Protein AF-A0A0J6NMP7-F1 (afdb_monomer)

Nearest PDB structures (foldseek):
  4kyz-assembly1_A  TM=6.253E-01  e=1.226E-02  synthetic construct
  4rjv-assembly2_C  TM=5.730E-01  e=1.310E-02  synthetic construct
  2mtl-assembly1_A  TM=5.429E-01  e=1.004E-02  synthetic construct
  5cw9-assembly1_A  TM=5.855E-01  e=7.397E-02  synthetic construct
  6m7y-assembly2_B  TM=4.134E-01  e=2.232E-02  Lactococcus lactis subsp. lactis

Radius of gyration: 15.13 Å; Cα contacts (8 Å, |Δi|>4): 150; chains: 1; bounding box: 47×28×53 Å

Solvent-accessible surface area (backbone atoms only — not comparable to full-atom values): 6271 Å² total; per-residue (Å²): 132,87,78,79,78,63,55,64,19,33,38,36,40,38,29,66,31,87,96,41,74,52,96,63,44,68,60,48,52,53,50,46,54,55,50,42,76,72,39,70,51,54,72,50,75,48,71,36,89,92,67,62,34,38,37,35,33,26,65,44,70,67,37,51,50,56,45,46,54,56,40,48,52,57,41,26,74,75,66,35,82,72,35,50,77,58,30,36,45,77,46,79,46,79,26,73,65,67,84,70,76,76,74,76,80,86,124

Secondary structure (DSSP, 8-state):
-------SEEEEEEEEPTT-PPTTHHHHHHHHHHHHTTSTTEEEEEEETTTTEEEEEES-HHHHHHHHHHHHHHHHHHH-TTHHHHHEEEEEEEESS----------

Structure (mmCIF, N/CA/C/O backbone):
data_AF-A0A0J6NMP7-F1
#
_entry.id   AF-A0A0J6NMP7-F1
#
loop_
_atom_site.group_PDB
_atom_site.id
_atom_site.type_symbol
_atom_site.label_atom_id
_atom_site.label_alt_id
_atom_site.label_comp_id
_atom_site.label_asym_id
_atom_site.label_entity_id
_atom_site.label_seq_id
_atom_site.pdbx_PDB_ins_code
_atom_site.Cartn_x
_atom_site.Cartn_y
_atom_site.Cartn_z
_atom_site.occupancy
_atom_site.B_iso_or_equiv
_atom_site.auth_seq_id
_atom_site.auth_comp_id
_atom_site.auth_asym_id
_atom_site.auth_atom_id
_atom_site.pdbx_PDB_model_num
ATOM 1 N N . MET A 1 1 ? 5.720 5.366 -36.772 1.00 41.09 1 MET A N 1
ATOM 2 C CA . MET A 1 1 ? 6.355 4.825 -35.552 1.00 41.09 1 MET A CA 1
ATOM 3 C C . MET A 1 1 ? 5.255 4.567 -34.540 1.00 41.09 1 MET A C 1
ATOM 5 O O . MET A 1 1 ? 4.615 5.518 -34.115 1.00 41.09 1 MET A O 1
ATOM 9 N N . HIS A 1 2 ? 4.959 3.302 -34.245 1.00 52.41 2 HIS A N 1
ATOM 10 C CA . HIS A 1 2 ? 3.961 2.948 -33.236 1.00 52.41 2 HIS A CA 1
ATOM 11 C C . HIS A 1 2 ? 4.653 2.970 -31.875 1.00 52.41 2 HIS A C 1
ATOM 13 O O . HIS A 1 2 ? 5.388 2.048 -31.536 1.00 52.41 2 HIS A O 1
ATOM 19 N N . TYR A 1 3 ? 4.466 4.050 -31.120 1.00 48.38 3 TYR A N 1
ATOM 20 C CA . TYR A 1 3 ? 4.824 4.049 -29.710 1.00 48.38 3 TYR A CA 1
ATOM 21 C C . TYR A 1 3 ? 3.773 3.216 -28.982 1.00 48.38 3 TYR A C 1
ATOM 23 O O . TYR A 1 3 ? 2.635 3.651 -28.811 1.00 48.38 3 TYR A O 1
ATOM 31 N N . HIS A 1 4 ? 4.140 2.003 -28.572 1.00 52.91 4 HIS A N 1
ATOM 32 C CA . HIS A 1 4 ? 3.386 1.292 -27.549 1.00 52.91 4 HIS A CA 1
ATOM 33 C C . HIS A 1 4 ? 3.605 2.036 -26.227 1.00 52.91 4 HIS A C 1
ATOM 35 O O . HIS A 1 4 ? 4.513 1.726 -25.469 1.00 52.91 4 HIS A O 1
ATOM 41 N N . LEU A 1 5 ? 2.771 3.045 -25.968 1.00 54.06 5 LEU A N 1
ATOM 42 C CA . LEU A 1 5 ? 2.661 3.763 -24.690 1.00 54.06 5 LEU A CA 1
ATOM 43 C C . LEU A 1 5 ? 1.982 2.902 -23.608 1.00 54.06 5 LEU A C 1
ATOM 45 O O . LEU A 1 5 ? 1.382 3.437 -22.678 1.00 54.06 5 LEU A O 1
ATOM 49 N N . ALA A 1 6 ? 2.021 1.571 -23.742 1.00 55.28 6 ALA A N 1
ATOM 50 C CA . ALA A 1 6 ? 1.535 0.698 -22.689 1.00 55.28 6 ALA A CA 1
ATOM 51 C C . ALA A 1 6 ? 2.394 0.972 -21.445 1.00 55.28 6 ALA A C 1
ATOM 53 O O . ALA A 1 6 ? 3.623 0.973 -21.560 1.00 55.28 6 ALA A O 1
ATOM 54 N N . PRO A 1 7 ? 1.782 1.272 -20.289 1.00 59.53 7 PRO A N 1
ATOM 55 C CA . PRO A 1 7 ? 2.550 1.521 -19.086 1.00 59.53 7 PRO A CA 1
ATOM 56 C C . PRO A 1 7 ? 3.370 0.278 -18.758 1.00 59.53 7 PRO A C 1
ATOM 58 O O . PRO A 1 7 ? 2.834 -0.827 -18.691 1.00 59.53 7 PRO A O 1
ATOM 61 N N . SER A 1 8 ? 4.676 0.469 -18.582 1.00 75.88 8 SER A N 1
ATOM 62 C CA . SER A 1 8 ? 5.585 -0.618 -18.213 1.00 75.88 8 SER A CA 1
ATOM 63 C C . SER A 1 8 ? 5.337 -1.081 -16.771 1.00 75.88 8 SER A C 1
ATOM 65 O O . SER A 1 8 ? 5.729 -2.188 -16.413 1.00 75.88 8 SER A O 1
ATOM 67 N N . CYS A 1 9 ? 4.702 -0.234 -15.950 1.00 87.69 9 CYS A N 1
ATOM 68 C CA . CYS A 1 9 ? 4.274 -0.526 -14.584 1.00 87.69 9 CYS A CA 1
ATOM 69 C C . CYS A 1 9 ? 3.337 0.559 -14.037 1.00 87.69 9 CYS A C 1
ATOM 71 O O . CYS A 1 9 ? 3.014 1.555 -14.689 1.00 87.69 9 CYS A O 1
ATOM 73 N N . TRP A 1 10 ? 2.931 0.360 -12.792 1.00 91.06 10 TRP A N 1
ATOM 74 C CA . TRP A 1 10 ? 2.100 1.248 -12.005 1.00 91.06 10 TRP A CA 1
ATOM 75 C C . TRP A 1 10 ? 2.860 1.743 -10.782 1.00 91.06 10 TRP A C 1
ATOM 77 O O . TRP A 1 10 ? 3.630 1.008 -10.164 1.00 91.06 10 TRP A O 1
ATOM 87 N N . THR A 1 11 ? 2.596 2.987 -10.410 1.00 91.19 11 THR A N 1
ATOM 88 C CA . THR A 1 11 ? 3.147 3.623 -9.220 1.00 91.19 11 THR A CA 1
ATOM 89 C C 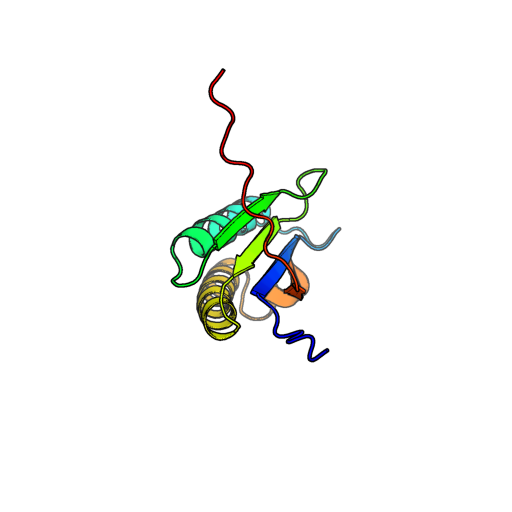. THR A 1 11 ? 2.018 3.916 -8.254 1.00 91.19 11 THR A C 1
ATOM 91 O O . THR A 1 11 ? 0.981 4.464 -8.636 1.00 91.19 11 THR A O 1
ATOM 94 N N . VAL A 1 12 ? 2.234 3.583 -6.987 1.00 92.06 12 VAL A N 1
ATOM 95 C CA . VAL A 1 12 ? 1.319 3.906 -5.905 1.00 92.06 12 VAL A CA 1
ATOM 96 C C . VAL A 1 12 ? 2.023 4.729 -4.849 1.00 92.06 12 VAL A C 1
ATOM 98 O O . VAL A 1 12 ? 2.981 4.269 -4.231 1.00 92.06 12 VAL A O 1
ATOM 101 N N . ILE A 1 13 ? 1.505 5.930 -4.624 1.00 90.44 13 ILE A N 1
ATOM 102 C CA . ILE A 1 13 ? 1.969 6.850 -3.594 1.00 90.44 13 ILE A CA 1
ATOM 103 C C . ILE A 1 13 ? 0.968 6.800 -2.448 1.00 90.44 13 ILE A C 1
ATOM 105 O O . ILE A 1 13 ? -0.227 7.026 -2.654 1.00 90.44 13 ILE A O 1
ATOM 109 N N . PHE A 1 14 ? 1.444 6.509 -1.243 1.00 90.25 14 PHE A N 1
ATOM 110 C CA . PHE A 1 14 ? 0.619 6.522 -0.045 1.00 90.25 14 PHE A CA 1
ATOM 111 C C . PHE A 1 14 ? 1.331 7.165 1.143 1.00 90.25 14 PHE A C 1
ATOM 113 O O . PHE A 1 14 ? 2.534 6.999 1.351 1.00 90.25 14 PHE A O 1
ATOM 120 N N . SER A 1 15 ? 0.579 7.932 1.924 1.00 90.44 15 SER A N 1
ATOM 121 C CA . SER A 1 15 ? 1.101 8.747 3.023 1.00 90.44 15 SER A CA 1
ATOM 122 C C . SER A 1 15 ? 0.030 8.995 4.076 1.00 90.44 15 SER A C 1
ATOM 124 O O . SER A 1 15 ? -1.151 8.742 3.843 1.00 90.44 15 SER A O 1
ATOM 126 N N . LEU A 1 16 ? 0.435 9.483 5.249 1.00 88.81 16 LEU A N 1
ATOM 127 C CA . LEU A 1 16 ? -0.514 9.970 6.249 1.00 88.81 16 LEU A CA 1
ATOM 128 C C . LEU A 1 16 ? -1.044 11.345 5.837 1.00 88.81 16 LEU A C 1
ATOM 130 O O . LEU A 1 16 ? -0.270 12.217 5.438 1.00 88.81 16 LEU A O 1
ATOM 134 N N . GLN A 1 17 ? -2.350 11.561 5.975 1.00 86.06 17 GLN A N 1
ATOM 135 C CA . GLN A 1 17 ? -2.931 12.885 5.783 1.00 86.06 17 GLN A CA 1
ATOM 136 C C . GLN A 1 17 ? -2.457 13.841 6.881 1.00 86.06 17 GLN A C 1
ATOM 138 O O . GLN A 1 17 ? -2.500 13.530 8.075 1.00 86.06 17 GLN A O 1
ATOM 143 N N . GLN A 1 18 ? -2.012 15.032 6.473 1.00 82.31 18 GLN A N 1
ATOM 144 C CA . GLN A 1 18 ? -1.527 16.036 7.415 1.00 82.31 18 GLN A CA 1
ATOM 145 C C . GLN A 1 18 ? -2.631 16.446 8.395 1.00 82.31 18 GLN A C 1
ATOM 147 O O . GLN A 1 18 ? -3.745 16.776 7.996 1.00 82.31 18 GLN A O 1
ATOM 152 N N . GLY A 1 19 ? -2.312 16.421 9.690 1.00 82.75 19 GLY A N 1
ATOM 153 C CA . GLY A 1 19 ? -3.251 16.791 10.751 1.00 82.75 19 GLY A CA 1
ATOM 154 C C . GLY A 1 19 ? -4.342 15.754 11.049 1.00 82.75 19 GLY A C 1
ATOM 155 O O . GLY A 1 19 ? -5.162 16.006 11.924 1.00 82.75 19 GLY A O 1
ATOM 156 N N . GLN A 1 20 ? -4.351 14.602 10.367 1.00 83.69 20 GLN A N 1
ATOM 157 C CA . GLN A 1 20 ? -5.266 13.477 10.630 1.00 83.69 20 GLN A CA 1
ATOM 158 C C . GLN A 1 20 ? -4.529 12.243 11.189 1.00 83.69 20 GLN A C 1
ATOM 160 O O . GLN A 1 20 ? -5.077 11.141 11.249 1.00 83.69 20 GLN A O 1
ATOM 165 N N . GLU A 1 21 ? -3.268 12.410 11.599 1.00 83.38 21 GLU A N 1
ATOM 166 C CA . GLU A 1 21 ? -2.470 11.354 12.223 1.00 83.38 21 GLU A CA 1
ATOM 167 C C . GLU A 1 21 ? -3.119 10.903 13.543 1.00 83.38 21 GLU A C 1
ATOM 169 O O . GLU A 1 21 ? -3.267 11.676 14.487 1.00 83.38 21 GLU A O 1
ATOM 174 N N . MET A 1 22 ? -3.474 9.620 13.628 1.00 84.75 22 MET A N 1
ATOM 175 C CA . MET A 1 22 ? -3.981 8.996 14.855 1.00 84.75 22 MET A CA 1
ATOM 176 C C . MET A 1 22 ? -2.864 8.258 15.616 1.00 84.75 22 MET A C 1
ATOM 178 O O . MET A 1 22 ? -1.832 7.922 15.019 1.00 84.75 22 MET A O 1
ATOM 182 N N . PRO A 1 23 ? -3.040 7.941 16.915 1.00 88.56 23 PRO A N 1
ATOM 183 C CA . PRO A 1 23 ? -2.064 7.159 17.674 1.00 88.56 23 PRO A CA 1
ATOM 184 C C . PRO A 1 23 ? -1.728 5.827 16.986 1.00 88.56 23 PRO A C 1
ATOM 186 O O . PRO A 1 23 ? -2.611 5.007 16.740 1.00 88.56 23 PRO A O 1
ATOM 189 N N . GLY A 1 24 ? -0.449 5.608 16.659 1.00 87.81 24 GLY A N 1
ATOM 190 C CA . GLY A 1 24 ? 0.030 4.399 15.969 1.00 87.81 24 GLY A CA 1
ATOM 191 C C . GLY A 1 24 ? -0.092 4.413 14.438 1.00 87.81 24 GLY A C 1
ATOM 192 O O . GLY A 1 24 ? 0.227 3.414 13.795 1.00 87.81 24 GLY A O 1
ATOM 193 N N . SER A 1 25 ? -0.523 5.525 13.839 1.00 87.56 25 SER A N 1
ATOM 194 C CA . SER A 1 25 ? -0.733 5.632 12.388 1.00 87.56 25 SER A CA 1
ATOM 195 C C . SER A 1 25 ? 0.569 5.506 11.591 1.00 87.56 25 SER A C 1
ATOM 197 O O . SER A 1 25 ? 0.583 4.852 10.553 1.00 87.56 25 SER A O 1
ATOM 199 N N . ARG A 1 26 ? 1.688 6.029 12.111 1.00 87.62 26 ARG A N 1
ATOM 200 C CA . ARG A 1 26 ? 3.030 5.851 11.520 1.00 87.62 26 ARG A CA 1
ATOM 201 C C . ARG A 1 26 ? 3.498 4.403 11.528 1.00 87.62 26 ARG A C 1
ATOM 203 O O . ARG A 1 26 ? 3.956 3.904 10.511 1.00 87.62 26 ARG A O 1
ATOM 210 N N . GLU A 1 27 ? 3.334 3.709 12.647 1.00 89.50 27 GLU A N 1
ATOM 211 C CA . GLU A 1 27 ? 3.644 2.278 12.739 1.00 89.50 27 GLU A CA 1
ATOM 212 C C . GLU A 1 27 ? 2.765 1.469 11.770 1.00 89.50 27 GLU A C 1
ATOM 214 O O . GLU A 1 27 ? 3.233 0.544 11.107 1.00 89.50 27 GLU A O 1
ATOM 219 N N . LEU A 1 28 ? 1.488 1.850 11.639 1.00 89.56 28 LEU A N 1
ATOM 220 C CA . LEU A 1 28 ? 0.593 1.246 10.662 1.00 89.56 28 LEU A CA 1
ATOM 221 C C . LEU A 1 28 ? 1.050 1.520 9.221 1.00 89.56 28 LEU A C 1
ATOM 223 O O . LEU A 1 28 ? 1.066 0.575 8.436 1.00 89.56 28 LEU A O 1
ATOM 227 N N . LEU A 1 29 ? 1.460 2.753 8.892 1.00 89.25 29 LEU A N 1
ATOM 228 C CA . LEU A 1 29 ? 2.030 3.121 7.588 1.00 89.25 29 LEU A CA 1
ATOM 229 C C . LEU A 1 29 ? 3.224 2.219 7.244 1.00 89.25 29 LEU A C 1
ATOM 231 O O . LEU A 1 29 ? 3.294 1.657 6.153 1.00 89.25 29 LEU A O 1
ATOM 235 N N . GLU A 1 30 ? 4.137 2.013 8.193 1.00 89.31 30 GLU A N 1
ATOM 236 C CA . GLU A 1 30 ? 5.282 1.123 7.987 1.00 89.31 30 GLU A CA 1
ATOM 237 C C . GLU A 1 30 ? 4.861 -0.335 7.798 1.00 89.31 30 GLU A C 1
ATOM 239 O O . GLU A 1 30 ? 5.434 -1.054 6.978 1.00 89.31 30 GLU A O 1
ATOM 244 N N . ARG A 1 31 ? 3.838 -0.786 8.527 1.00 91.19 31 ARG A N 1
ATOM 245 C CA . ARG A 1 31 ? 3.332 -2.154 8.421 1.00 91.19 31 ARG A CA 1
ATOM 246 C C . ARG A 1 31 ? 2.665 -2.419 7.072 1.00 91.19 31 ARG A C 1
ATOM 248 O O . ARG A 1 31 ? 2.918 -3.471 6.489 1.00 91.19 31 ARG A O 1
ATOM 255 N N . ILE A 1 32 ? 1.869 -1.482 6.551 1.00 90.75 32 ILE A N 1
ATOM 256 C CA . ILE A 1 32 ? 1.265 -1.616 5.213 1.00 90.75 32 ILE A CA 1
ATOM 257 C C . ILE A 1 32 ? 2.315 -1.502 4.098 1.00 90.75 32 ILE A C 1
ATOM 259 O O . ILE A 1 32 ? 2.193 -2.195 3.087 1.00 90.75 32 ILE A O 1
ATOM 263 N N . ALA A 1 33 ? 3.379 -0.716 4.308 1.00 90.19 33 ALA A N 1
ATOM 264 C CA . ALA A 1 33 ? 4.516 -0.648 3.392 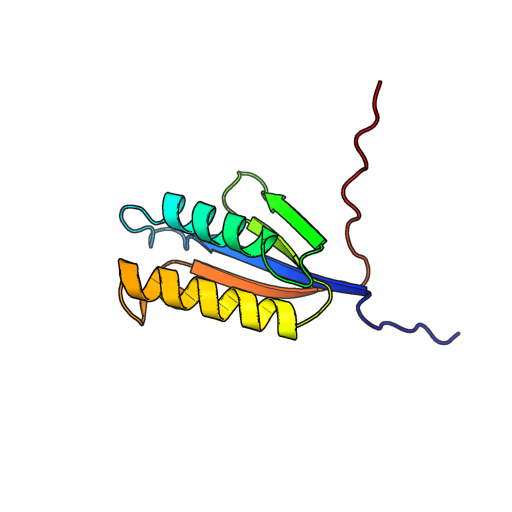1.00 90.19 33 ALA A CA 1
ATOM 265 C C . ALA A 1 33 ? 5.294 -1.970 3.342 1.00 90.19 33 ALA A C 1
ATOM 267 O O . ALA A 1 33 ? 5.615 -2.458 2.264 1.00 90.19 33 ALA A O 1
ATOM 268 N N . ARG A 1 34 ? 5.538 -2.608 4.494 1.00 91.19 34 ARG A N 1
ATOM 269 C CA . ARG A 1 34 ? 6.136 -3.955 4.538 1.00 91.19 34 ARG A CA 1
ATOM 270 C C . ARG A 1 34 ? 5.229 -5.005 3.902 1.00 91.19 34 ARG A C 1
ATOM 272 O O . ARG A 1 34 ? 5.731 -5.907 3.246 1.00 91.19 34 ARG A O 1
ATOM 279 N N . LEU A 1 35 ? 3.909 -4.875 4.065 1.00 92.06 35 LEU A N 1
ATOM 280 C CA . LEU A 1 35 ? 2.946 -5.784 3.442 1.00 92.06 35 LEU A CA 1
ATOM 281 C C . LEU A 1 35 ? 3.016 -5.720 1.913 1.00 92.06 35 LEU A C 1
ATOM 283 O O . LEU A 1 35 ? 2.898 -6.768 1.288 1.00 92.06 35 LEU A O 1
ATOM 287 N N . ALA A 1 36 ? 3.263 -4.541 1.326 1.00 91.19 36 ALA A N 1
ATOM 288 C CA . ALA A 1 36 ? 3.441 -4.389 -0.121 1.00 91.19 36 ALA A CA 1
ATOM 289 C C . ALA A 1 36 ? 4.554 -5.297 -0.661 1.00 91.19 36 ALA A C 1
ATOM 291 O O . ALA A 1 36 ? 4.340 -6.006 -1.637 1.00 91.19 36 ALA A O 1
ATOM 292 N N . ALA A 1 37 ? 5.690 -5.363 0.040 1.00 89.31 37 ALA A N 1
ATOM 293 C CA . ALA A 1 37 ? 6.831 -6.191 -0.354 1.00 89.31 37 ALA A CA 1
ATOM 294 C C . ALA A 1 37 ? 6.550 -7.706 -0.354 1.00 89.31 37 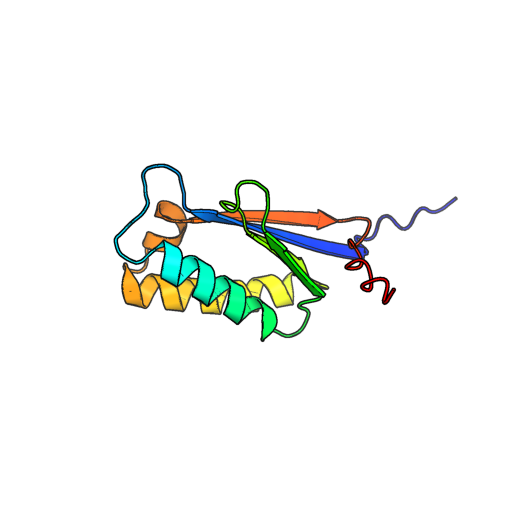ALA A C 1
ATOM 296 O O . ALA A 1 37 ? 7.330 -8.474 -0.910 1.00 89.31 37 ALA A O 1
ATOM 297 N N . CYS A 1 38 ? 5.454 -8.150 0.267 1.00 90.12 38 CYS A N 1
ATOM 298 C CA . CYS A 1 38 ? 5.037 -9.553 0.276 1.00 90.12 38 CYS A CA 1
ATOM 299 C C . CYS A 1 38 ? 4.007 -9.893 -0.812 1.00 90.12 38 CYS A C 1
ATOM 301 O O . CYS A 1 38 ? 3.606 -11.051 -0.916 1.00 90.12 38 CYS A O 1
ATOM 303 N N . GLN A 1 39 ? 3.521 -8.910 -1.570 1.00 90.94 39 GLN A N 1
ATOM 304 C CA . GLN A 1 39 ? 2.473 -9.121 -2.564 1.00 90.94 39 GLN A CA 1
ATOM 305 C C . GLN A 1 39 ? 3.072 -9.509 -3.912 1.00 90.94 39 GLN A C 1
ATOM 307 O O . GLN A 1 39 ? 4.126 -9.016 -4.317 1.00 90.94 39 GLN A O 1
ATOM 312 N N . ALA A 1 40 ? 2.377 -10.397 -4.621 1.00 89.94 40 ALA A N 1
ATOM 313 C CA . ALA A 1 40 ? 2.722 -10.713 -5.998 1.00 89.94 40 ALA A CA 1
ATOM 314 C C . ALA A 1 40 ? 2.617 -9.446 -6.857 1.00 89.94 40 ALA A C 1
ATOM 316 O O . ALA A 1 40 ? 1.703 -8.648 -6.661 1.00 89.94 40 ALA A O 1
ATOM 317 N N . GLY A 1 41 ? 3.560 -9.262 -7.779 1.00 88.56 41 GLY A N 1
ATOM 318 C CA . GLY A 1 41 ? 3.601 -8.098 -8.665 1.00 88.56 41 GLY A CA 1
ATOM 319 C C . GLY A 1 41 ? 4.223 -6.834 -8.069 1.00 88.56 41 GLY A C 1
ATOM 320 O O . GLY A 1 41 ? 4.294 -5.815 -8.750 1.00 88.56 41 GLY A O 1
ATOM 321 N N . PHE A 1 42 ? 4.715 -6.880 -6.827 1.00 89.75 42 PHE A N 1
ATOM 322 C CA . PHE A 1 42 ? 5.504 -5.796 -6.244 1.00 89.75 42 PHE A CA 1
ATOM 323 C C . PHE A 1 42 ? 6.907 -5.731 -6.867 1.00 89.75 42 PHE A C 1
ATOM 325 O O . PHE A 1 42 ? 7.642 -6.719 -6.892 1.00 89.75 42 PHE A O 1
ATOM 332 N N . LEU A 1 43 ? 7.292 -4.545 -7.339 1.00 88.88 43 LEU A N 1
ATOM 333 C CA . LEU A 1 43 ? 8.560 -4.294 -8.032 1.00 88.88 43 LEU A CA 1
ATOM 334 C C . LEU A 1 43 ? 9.571 -3.530 -7.170 1.00 88.88 43 LEU A C 1
ATOM 336 O O . LEU A 1 43 ? 10.775 -3.618 -7.409 1.00 88.88 43 LEU A O 1
ATOM 340 N N . GLY A 1 44 ? 9.104 -2.769 -6.180 1.00 88.44 44 GLY A N 1
ATOM 341 C CA . GLY A 1 44 ? 9.976 -1.954 -5.345 1.00 88.44 44 GLY A CA 1
ATOM 342 C C . GLY A 1 44 ? 9.237 -0.898 -4.537 1.00 88.44 44 GLY A C 1
ATOM 343 O O . GLY A 1 44 ? 8.050 -0.640 -4.731 1.00 88.44 44 GLY A O 1
ATOM 344 N N . LEU A 1 45 ? 9.972 -0.291 -3.615 1.00 89.19 45 LEU A N 1
ATOM 345 C CA . LEU A 1 45 ? 9.505 0.693 -2.647 1.00 89.19 45 LEU A CA 1
ATOM 346 C C . LEU A 1 45 ? 10.592 1.751 -2.493 1.00 89.19 45 LEU A C 1
ATOM 348 O O . LEU A 1 45 ? 11.755 1.408 -2.288 1.00 89.19 45 LEU A O 1
ATOM 352 N N . GLU A 1 46 ? 10.193 3.011 -2.482 1.00 87.69 46 GLU A N 1
ATOM 353 C CA . GLU A 1 46 ? 11.039 4.144 -2.138 1.00 87.69 46 GLU A CA 1
ATOM 354 C C . GLU A 1 46 ? 10.314 5.033 -1.125 1.00 87.69 46 GLU A C 1
ATOM 356 O O . GLU A 1 46 ? 9.083 5.128 -1.105 1.00 87.69 46 GLU A O 1
ATOM 361 N N . ARG A 1 47 ? 11.079 5.682 -0.245 1.00 84.62 47 ARG A N 1
ATOM 362 C CA . ARG A 1 47 ? 10.534 6.726 0.626 1.00 84.62 47 ARG A CA 1
ATOM 363 C C . ARG A 1 47 ? 10.739 8.071 -0.061 1.00 84.62 47 ARG A C 1
ATOM 365 O O . ARG A 1 47 ? 11.869 8.419 -0.386 1.00 84.62 47 ARG A O 1
ATOM 372 N N . GLY A 1 48 ? 9.652 8.802 -0.289 1.00 74.81 48 GLY A N 1
ATOM 373 C CA . GLY A 1 48 ? 9.707 10.176 -0.781 1.00 74.81 48 GLY A CA 1
ATOM 374 C C . GLY A 1 48 ? 10.252 11.102 0.302 1.00 74.81 48 GLY A C 1
ATOM 375 O O . GLY A 1 48 ? 10.003 10.870 1.480 1.00 74.81 48 GLY A O 1
ATOM 376 N N . GLU A 1 49 ? 10.992 12.139 -0.076 1.00 64.88 49 GLU A N 1
ATOM 377 C CA . GLU A 1 49 ? 11.547 13.155 0.832 1.00 64.88 49 GLU A CA 1
ATOM 378 C C . GLU A 1 49 ? 10.463 14.162 1.263 1.00 64.88 49 GLU A C 1
ATOM 380 O O . GLU A 1 49 ? 9.726 14.641 0.400 1.00 64.88 49 GLU A O 1
ATOM 385 N N . PRO A 1 50 ? 10.329 14.531 2.559 1.00 59.81 50 PRO A N 1
ATOM 386 C CA . PRO A 1 50 ? 11.160 14.201 3.729 1.00 59.81 50 PRO A CA 1
ATOM 387 C C . PRO A 1 50 ? 10.638 12.985 4.537 1.00 59.81 50 PRO A C 1
ATOM 389 O O . PRO A 1 50 ? 10.272 13.092 5.709 1.00 59.81 50 PRO A O 1
ATOM 392 N N . GLY A 1 51 ? 10.522 11.817 3.911 1.00 61.34 51 GLY A N 1
ATOM 393 C CA . GLY A 1 51 ? 10.113 10.548 4.529 1.00 61.34 51 GLY A CA 1
ATOM 394 C C . GLY A 1 51 ? 8.619 10.408 4.841 1.00 61.34 51 GLY A C 1
ATOM 395 O O . GLY A 1 51 ? 8.232 9.464 5.533 1.00 61.34 51 GLY A O 1
ATOM 396 N N . ARG A 1 52 ? 7.778 11.342 4.380 1.00 69.94 52 ARG A N 1
ATOM 397 C CA . ARG A 1 52 ? 6.327 11.356 4.662 1.00 69.94 52 ARG A CA 1
ATOM 398 C C . ARG A 1 52 ? 5.508 10.514 3.695 1.00 69.94 52 ARG A C 1
ATOM 400 O O . ARG A 1 52 ? 4.412 10.078 4.045 1.00 69.94 52 ARG A O 1
ATOM 407 N N . GLU A 1 53 ? 6.033 10.295 2.501 1.00 84.00 53 GLU A N 1
ATOM 408 C CA . GLU A 1 53 ? 5.340 9.612 1.421 1.00 84.00 53 GLU A CA 1
ATOM 409 C C . GLU A 1 53 ? 6.061 8.316 1.094 1.00 84.00 53 GLU A C 1
ATOM 411 O O . GLU A 1 53 ? 7.289 8.237 1.104 1.00 84.00 53 GLU A O 1
ATOM 416 N N . THR A 1 54 ? 5.283 7.276 0.843 1.00 89.62 54 THR A N 1
ATOM 417 C CA . THR A 1 54 ? 5.792 5.978 0.437 1.00 89.62 54 THR A CA 1
ATOM 418 C C . THR A 1 54 ? 5.377 5.740 -0.999 1.00 89.62 54 THR A C 1
ATOM 420 O O . THR A 1 54 ? 4.188 5.753 -1.309 1.00 89.62 54 THR A O 1
ATOM 423 N N . VAL A 1 55 ? 6.357 5.539 -1.871 1.00 90.00 55 VAL A N 1
ATOM 424 C CA . VAL A 1 55 ? 6.143 5.244 -3.284 1.00 90.00 55 VAL A CA 1
ATOM 425 C C . VAL A 1 55 ? 6.417 3.762 -3.487 1.00 90.00 55 VAL A C 1
ATOM 427 O O . VAL A 1 55 ? 7.458 3.258 -3.081 1.00 90.00 55 VAL A O 1
ATOM 430 N N . SER A 1 56 ? 5.472 3.044 -4.076 1.00 90.81 56 SER A N 1
ATOM 431 C CA . SER A 1 56 ? 5.597 1.620 -4.388 1.00 90.81 56 SER A CA 1
ATOM 432 C C . SER A 1 56 ? 5.316 1.373 -5.860 1.00 90.81 56 SER A C 1
ATOM 434 O O . SER A 1 56 ? 4.477 2.047 -6.457 1.00 90.81 56 SER A O 1
ATOM 436 N N . TYR A 1 57 ? 6.020 0.411 -6.437 1.00 90.62 57 TYR A N 1
ATOM 437 C CA . TYR A 1 57 ? 5.973 0.091 -7.858 1.00 90.62 57 TYR A CA 1
ATOM 438 C C . TYR A 1 57 ? 5.389 -1.302 -8.062 1.00 90.62 57 TYR A C 1
ATOM 440 O O . TYR A 1 57 ? 5.706 -2.224 -7.309 1.00 90.62 57 TYR A O 1
ATOM 448 N N . TRP A 1 58 ? 4.555 -1.448 -9.086 1.00 92.12 58 TRP A N 1
ATOM 449 C CA . TRP A 1 58 ? 3.735 -2.636 -9.309 1.00 92.12 58 TRP A CA 1
ATOM 450 C C . TRP A 1 58 ? 3.652 -2.991 -10.790 1.00 92.12 58 TRP A C 1
ATOM 452 O O . TRP A 1 58 ? 3.623 -2.103 -11.638 1.00 92.12 58 TRP A O 1
ATOM 462 N N . ASP A 1 59 ? 3.574 -4.276 -11.115 1.00 90.31 59 ASP A N 1
ATOM 463 C CA . ASP A 1 59 ? 3.416 -4.742 -12.499 1.00 90.31 59 ASP A CA 1
ATOM 464 C C . ASP A 1 59 ? 1.986 -4.570 -13.044 1.00 90.31 59 ASP A C 1
ATOM 466 O O . ASP A 1 59 ? 1.790 -4.444 -14.252 1.00 90.31 59 ASP A O 1
ATOM 470 N N . SER A 1 60 ? 0.989 -4.527 -12.159 1.00 90.19 60 SER A N 1
ATOM 471 C CA . SER A 1 60 ? -0.426 -4.638 -12.507 1.00 90.19 60 SER A CA 1
ATOM 472 C C . SER A 1 60 ? -1.333 -3.941 -11.488 1.00 90.19 60 SER A C 1
ATOM 474 O O . SER A 1 60 ? -0.995 -3.784 -10.310 1.00 90.19 60 SE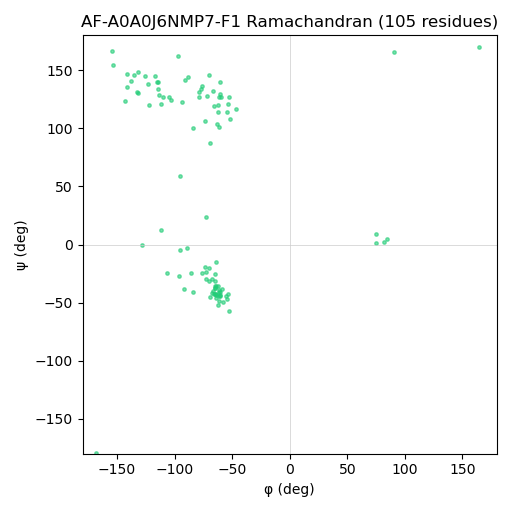R A O 1
ATOM 476 N N . VAL A 1 61 ? -2.521 -3.522 -11.933 1.00 90.25 61 VAL A N 1
ATOM 477 C CA . VAL A 1 61 ? -3.531 -2.902 -11.052 1.00 90.25 61 VAL A CA 1
ATOM 478 C C . VAL A 1 61 ? -4.161 -3.948 -10.138 1.00 90.25 61 VAL A C 1
ATOM 480 O O . VAL A 1 61 ? -4.550 -3.646 -9.013 1.00 90.25 61 VAL A O 1
ATOM 483 N N . GLU A 1 62 ? -4.229 -5.192 -10.596 1.00 92.31 62 GLU A N 1
ATOM 484 C CA . GLU A 1 62 ? -4.724 -6.344 -9.857 1.00 92.31 62 GLU A CA 1
ATOM 485 C C . GLU A 1 62 ? -3.871 -6.600 -8.607 1.00 92.31 62 GLU A C 1
ATOM 487 O O . GLU A 1 62 ? -4.418 -6.764 -7.513 1.00 92.31 62 GLU A O 1
ATOM 492 N N . ALA A 1 63 ? -2.540 -6.541 -8.742 1.00 91.94 63 ALA A N 1
ATOM 493 C CA . ALA A 1 63 ? -1.613 -6.623 -7.617 1.00 91.94 63 ALA A CA 1
ATOM 494 C C . ALA A 1 63 ? -1.825 -5.477 -6.613 1.00 91.94 63 ALA A C 1
ATOM 496 O O . ALA A 1 63 ? -1.913 -5.708 -5.402 1.00 91.94 63 ALA A O 1
ATOM 497 N N . ILE A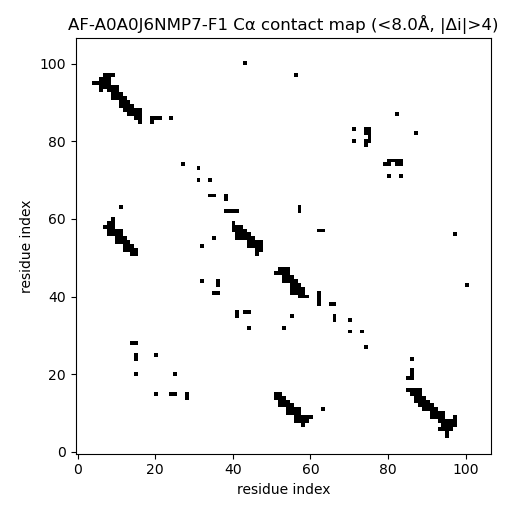 1 64 ? -2.002 -4.249 -7.116 1.00 92.88 64 ILE A N 1
ATOM 498 C CA . ILE A 1 64 ? -2.302 -3.074 -6.284 1.00 92.88 64 ILE A CA 1
ATOM 499 C C . ILE A 1 64 ? -3.619 -3.262 -5.527 1.00 92.88 64 ILE A C 1
ATOM 501 O O . ILE A 1 64 ? -3.696 -2.955 -4.338 1.00 92.88 64 ILE A O 1
ATOM 505 N N . ALA A 1 65 ? -4.662 -3.762 -6.191 1.00 92.81 65 ALA A N 1
ATOM 506 C CA . ALA A 1 65 ? -5.970 -3.979 -5.585 1.00 92.81 65 ALA A CA 1
ATOM 507 C C . ALA A 1 65 ? -5.917 -5.049 -4.483 1.00 92.81 65 ALA A C 1
ATOM 509 O O . ALA A 1 65 ? -6.484 -4.846 -3.405 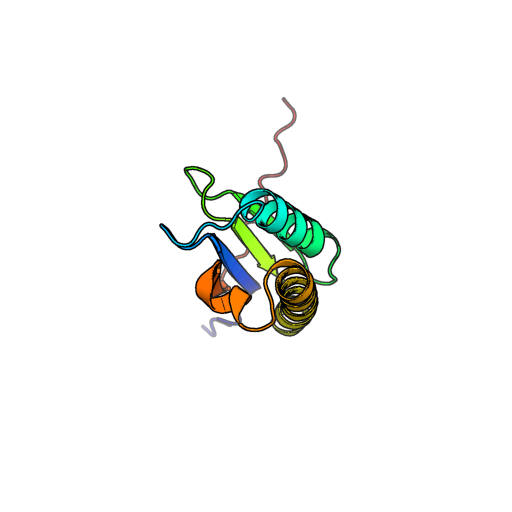1.00 92.81 65 ALA A O 1
ATOM 510 N N . ALA A 1 66 ? -5.197 -6.151 -4.717 1.00 93.56 66 ALA A N 1
ATOM 511 C CA . ALA A 1 66 ? -4.990 -7.205 -3.726 1.00 93.56 66 ALA A CA 1
ATOM 512 C C . ALA A 1 66 ? -4.259 -6.673 -2.483 1.00 93.56 66 ALA A C 1
ATOM 514 O O . ALA A 1 66 ? -4.730 -6.839 -1.353 1.00 93.56 66 ALA A O 1
ATOM 515 N N . TRP A 1 67 ? -3.159 -5.946 -2.694 1.00 94.00 67 TRP A N 1
ATOM 516 C CA . TRP A 1 67 ? -2.428 -5.279 -1.623 1.00 94.00 67 TRP A CA 1
ATOM 517 C C . TRP A 1 67 ? -3.309 -4.300 -0.842 1.00 94.00 67 TRP A C 1
ATOM 519 O O . TRP A 1 67 ? -3.361 -4.347 0.392 1.00 94.00 67 TRP A O 1
ATOM 529 N N . ARG A 1 68 ? -4.029 -3.429 -1.555 1.00 91.56 68 ARG A N 1
ATOM 530 C CA . ARG A 1 68 ? -4.886 -2.406 -0.961 1.00 91.56 68 ARG A CA 1
ATOM 531 C C . ARG A 1 68 ? -5.981 -3.022 -0.097 1.00 91.56 68 ARG A C 1
ATOM 533 O O . ARG A 1 68 ? -6.213 -2.529 1.000 1.00 91.56 68 ARG A O 1
ATOM 540 N N . GLN A 1 69 ? -6.595 -4.125 -0.523 1.00 92.31 69 GLN A N 1
ATOM 541 C CA . GLN A 1 69 ? -7.602 -4.818 0.282 1.00 92.31 69 GLN A CA 1
ATOM 542 C C . GLN A 1 69 ? -7.020 -5.332 1.612 1.00 92.31 69 GLN A C 1
ATOM 544 O O . GLN A 1 69 ? -7.658 -5.223 2.665 1.00 92.31 69 GLN A O 1
ATOM 549 N N . CYS A 1 70 ? -5.802 -5.880 1.593 1.00 92.00 70 CYS A N 1
ATOM 550 C CA . CYS A 1 70 ? -5.109 -6.287 2.815 1.00 92.00 70 CYS A CA 1
ATOM 551 C C . CYS A 1 70 ? -4.793 -5.087 3.714 1.00 92.00 70 CYS A C 1
ATOM 553 O O . CYS A 1 70 ? -4.997 -5.159 4.928 1.00 92.00 70 CYS A O 1
ATOM 555 N N . ALA A 1 71 ? -4.327 -3.986 3.123 1.00 91.19 71 ALA A N 1
ATOM 556 C CA . ALA A 1 71 ? -4.029 -2.759 3.843 1.00 91.19 71 ALA A CA 1
ATOM 557 C C . ALA A 1 71 ? -5.299 -2.189 4.501 1.00 91.19 71 ALA A C 1
ATOM 559 O O . ALA A 1 71 ? -5.314 -2.022 5.718 1.00 91.19 71 ALA A O 1
ATOM 560 N N . GLU A 1 72 ? -6.390 -2.008 3.752 1.00 90.56 72 GLU A N 1
ATOM 561 C CA . GLU A 1 72 ? -7.691 -1.535 4.251 1.00 90.56 72 GLU A CA 1
ATOM 562 C C . GLU A 1 72 ? -8.199 -2.380 5.420 1.00 90.56 72 GLU A C 1
ATOM 564 O O . GLU A 1 72 ? -8.627 -1.835 6.438 1.00 90.56 72 GLU A O 1
ATOM 569 N N . ARG A 1 73 ? -8.071 -3.710 5.341 1.00 91.12 73 ARG A N 1
ATOM 570 C CA . ARG A 1 73 ? -8.468 -4.608 6.432 1.00 91.12 73 ARG A CA 1
ATOM 571 C C . ARG A 1 73 ? -7.628 -4.410 7.695 1.00 91.12 73 ARG A C 1
ATOM 573 O O . ARG A 1 73 ? -8.169 -4.518 8.795 1.00 91.12 73 ARG A O 1
ATOM 580 N N . LEU A 1 74 ? -6.326 -4.140 7.573 1.00 89.88 74 LEU A N 1
ATOM 581 C CA . LEU A 1 74 ? -5.469 -3.822 8.723 1.00 89.88 74 LEU A CA 1
ATOM 582 C C . LEU A 1 74 ? -5.861 -2.487 9.363 1.00 89.88 74 LEU A C 1
ATOM 584 O O . LEU A 1 74 ? -5.878 -2.375 10.588 1.00 89.88 74 LEU A O 1
ATOM 588 N N . ILE A 1 75 ? -6.199 -1.490 8.545 1.00 88.19 75 ILE A N 1
ATOM 589 C CA . ILE A 1 75 ? -6.598 -0.164 9.029 1.00 88.19 75 ILE A CA 1
ATOM 590 C C . ILE A 1 75 ? -7.957 -0.246 9.721 1.00 88.19 75 ILE A C 1
ATOM 592 O O . ILE A 1 75 ? -8.106 0.253 10.836 1.00 88.19 75 ILE A O 1
ATOM 596 N N . ALA A 1 76 ? -8.915 -0.947 9.111 1.00 89.06 76 ALA A N 1
ATOM 597 C CA . ALA A 1 76 ? -10.250 -1.140 9.660 1.00 89.06 76 ALA A CA 1
ATOM 598 C C . ALA A 1 76 ? -10.228 -1.834 11.026 1.00 89.06 76 ALA A C 1
ATOM 600 O O . ALA A 1 76 ? -10.972 -1.447 11.922 1.00 89.06 76 ALA A O 1
ATOM 601 N N . GLN A 1 77 ? -9.332 -2.807 11.217 1.00 89.50 77 GLN A N 1
ATOM 602 C CA . GLN A 1 77 ? -9.146 -3.468 12.511 1.00 89.50 77 GLN A CA 1
ATOM 603 C C . GLN A 1 77 ? -8.617 -2.529 13.604 1.00 89.50 77 GLN A C 1
ATOM 605 O O . GLN A 1 77 ? -8.933 -2.736 14.772 1.00 89.50 77 GLN A O 1
ATOM 610 N N . ARG A 1 78 ? -7.808 -1.517 13.256 1.00 87.94 78 ARG A N 1
ATOM 611 C CA . ARG A 1 78 ? -7.187 -0.612 14.241 1.00 87.94 78 ARG A CA 1
ATOM 612 C C . ARG A 1 78 ? -8.021 0.639 14.517 1.00 87.94 78 ARG A C 1
ATOM 614 O O . ARG A 1 78 ? -8.062 1.091 15.656 1.00 87.94 78 ARG A O 1
ATOM 621 N N . TYR A 1 79 ? -8.656 1.2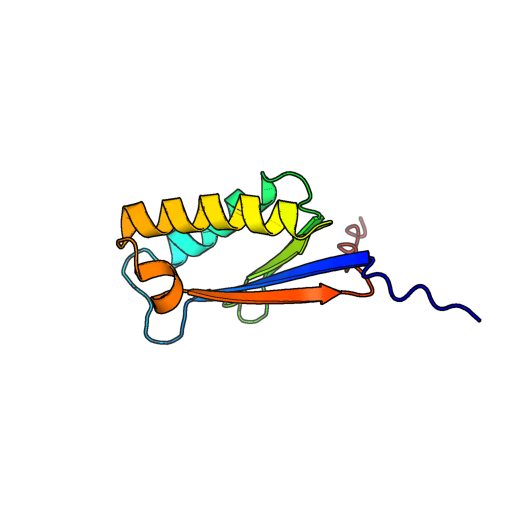01 13.492 1.00 87.56 79 TYR A N 1
ATOM 622 C CA . TYR A 1 79 ? -9.296 2.522 13.551 1.00 87.56 79 TYR A CA 1
ATOM 623 C C . TYR A 1 79 ? -10.757 2.530 13.076 1.00 87.56 79 TYR A C 1
ATOM 625 O O . TYR A 1 79 ? -11.401 3.577 13.096 1.00 87.56 79 TYR A O 1
ATOM 633 N N . GLY A 1 80 ? -11.294 1.381 12.662 1.00 88.56 80 GLY A N 1
ATOM 634 C CA . GLY A 1 80 ? -12.641 1.261 12.110 1.00 88.56 80 GLY A CA 1
ATOM 635 C C . GLY A 1 80 ? -12.704 1.431 10.583 1.00 88.56 80 GLY A C 1
ATOM 636 O O . GLY A 1 80 ? -11.752 1.897 9.953 1.00 88.56 80 GLY A O 1
ATOM 637 N N . PRO A 1 81 ? -13.829 1.041 9.961 1.00 82.25 81 PRO A N 1
ATOM 638 C CA . PRO A 1 81 ? -13.948 0.865 8.509 1.00 82.25 81 PRO A CA 1
ATOM 639 C C . PRO A 1 81 ? -13.783 2.152 7.684 1.00 82.25 81 PRO A C 1
ATOM 641 O O . PRO A 1 81 ? -13.354 2.086 6.538 1.00 82.25 81 PRO A O 1
ATOM 644 N N . GLU A 1 82 ? -14.064 3.327 8.253 1.00 82.50 82 GLU A N 1
ATOM 645 C CA . GLU A 1 82 ? -13.948 4.614 7.544 1.00 82.50 82 GLU A CA 1
ATOM 646 C C . GLU A 1 82 ? -12.558 5.263 7.657 1.00 82.50 82 GLU A C 1
ATOM 648 O O . GLU A 1 82 ? -12.308 6.325 7.084 1.00 82.50 82 GLU A O 1
ATOM 653 N N . ALA A 1 83 ? -11.639 4.653 8.407 1.00 81.62 83 ALA A N 1
ATOM 654 C CA . ALA A 1 83 ? -10.374 5.289 8.754 1.00 81.62 83 ALA A CA 1
ATOM 655 C C . ALA A 1 83 ? -9.382 5.384 7.589 1.00 81.62 83 ALA A C 1
ATOM 657 O O . ALA A 1 83 ? -8.532 6.271 7.605 1.00 81.62 83 ALA A O 1
ATOM 658 N N . TRP A 1 84 ? -9.494 4.520 6.571 1.00 79.62 84 TRP A N 1
ATOM 659 C CA . TRP A 1 84 ? -8.592 4.531 5.413 1.00 79.62 84 TRP A CA 1
ATOM 660 C C . TRP A 1 84 ? -8.517 5.917 4.766 1.00 79.62 84 TRP A C 1
ATOM 662 O O . TRP A 1 84 ? -7.449 6.518 4.712 1.00 79.62 84 TRP A O 1
ATOM 672 N N . TYR A 1 85 ? -9.669 6.453 4.360 1.00 77.00 85 TYR A N 1
ATOM 67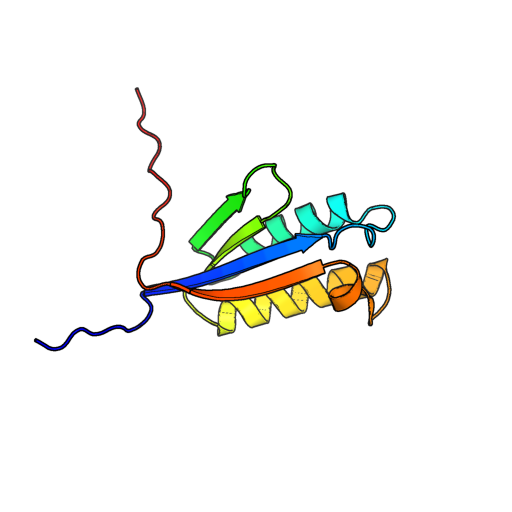3 C CA . TYR A 1 85 ? -9.762 7.725 3.642 1.00 77.00 85 TYR A CA 1
ATOM 674 C C . TYR A 1 85 ? -9.515 8.953 4.522 1.00 77.00 85 TYR A C 1
ATOM 676 O O . TYR A 1 85 ? -9.227 10.025 3.999 1.00 77.00 85 TYR A O 1
ATOM 684 N N . ARG A 1 86 ? -9.640 8.811 5.848 1.00 82.12 86 ARG A N 1
ATOM 685 C CA . ARG A 1 86 ? -9.378 9.899 6.801 1.00 82.12 86 ARG A CA 1
ATOM 686 C C . ARG A 1 86 ? -7.900 10.020 7.140 1.00 82.12 86 ARG A C 1
ATOM 688 O O . ARG A 1 86 ? -7.389 11.122 7.268 1.00 82.12 86 ARG A O 1
ATOM 695 N N . VAL A 1 87 ? -7.226 8.887 7.319 1.00 82.19 87 VAL A N 1
ATOM 696 C CA . VAL A 1 87 ? -5.861 8.852 7.858 1.00 82.19 87 VAL A CA 1
ATOM 697 C C . VAL A 1 87 ? -4.821 8.780 6.745 1.00 82.19 87 VAL A C 1
ATOM 699 O O . VAL A 1 87 ? -3.710 9.269 6.939 1.00 82.19 87 VAL A O 1
ATOM 702 N N . PHE A 1 88 ? -5.157 8.218 5.579 1.00 84.94 88 PHE A N 1
ATOM 703 C CA . PHE A 1 88 ? -4.199 7.982 4.502 1.00 84.94 88 PHE A CA 1
ATOM 704 C C . PHE A 1 88 ? -4.608 8.655 3.192 1.00 84.94 88 PHE A C 1
ATOM 706 O O . PHE A 1 88 ? -5.765 8.618 2.774 1.00 84.94 88 PHE A O 1
ATOM 713 N N . ALA A 1 89 ? -3.627 9.244 2.514 1.00 87.69 89 ALA A N 1
ATOM 714 C CA . ALA A 1 89 ? -3.727 9.600 1.108 1.00 87.69 89 ALA A CA 1
ATOM 715 C C . ALA A 1 89 ? -3.201 8.434 0.263 1.00 87.69 89 ALA A C 1
ATOM 717 O O . ALA A 1 89 ? -2.226 7.785 0.639 1.00 87.69 89 ALA A O 1
ATOM 718 N N . PHE A 1 90 ? -3.855 8.168 -0.867 1.00 89.75 90 PHE A N 1
ATOM 719 C CA . PHE A 1 90 ? -3.513 7.071 -1.767 1.00 89.75 90 PHE A CA 1
ATOM 720 C C . PHE A 1 90 ? -3.716 7.513 -3.213 1.00 89.75 90 PHE A C 1
ATOM 722 O O . PHE A 1 90 ? -4.815 7.929 -3.585 1.00 89.75 90 PHE A O 1
ATOM 729 N N . ASN A 1 91 ? -2.674 7.418 -4.030 1.00 90.31 91 ASN A N 1
ATOM 730 C CA . ASN A 1 91 ? -2.711 7.792 -5.435 1.00 90.31 91 ASN A CA 1
ATOM 731 C C . ASN A 1 91 ? -2.095 6.686 -6.288 1.00 90.31 91 ASN A C 1
ATOM 733 O O . ASN A 1 91 ? -0.995 6.229 -5.992 1.00 90.31 91 ASN A O 1
ATOM 737 N N . VAL A 1 92 ? -2.801 6.273 -7.340 1.00 90.69 92 VAL A N 1
ATOM 738 C CA . VAL A 1 92 ? -2.320 5.288 -8.314 1.00 90.69 92 VAL A CA 1
ATOM 739 C C . VAL A 1 92 ? -2.146 5.991 -9.648 1.00 90.69 92 VAL A C 1
ATOM 741 O O . VAL A 1 92 ? -3.076 6.632 -10.135 1.00 90.69 92 VAL A O 1
ATOM 744 N N . SER A 1 93 ? -0.973 5.844 -10.249 1.00 88.94 93 SER A N 1
ATOM 745 C CA . SER A 1 93 ? -0.661 6.402 -11.560 1.00 88.94 93 SER A CA 1
ATOM 746 C C . SER A 1 93 ? 0.051 5.373 -12.430 1.00 88.94 93 SER A C 1
ATOM 748 O O . SER A 1 93 ? 0.804 4.528 -11.947 1.00 88.94 93 SER A O 1
ATOM 750 N N . ALA A 1 94 ? -0.219 5.423 -13.729 1.00 86.56 94 ALA A N 1
ATOM 751 C CA . ALA A 1 94 ? 0.472 4.601 -14.709 1.00 86.56 94 ALA A CA 1
ATOM 752 C C . ALA A 1 94 ? 1.847 5.219 -15.003 1.00 86.56 94 ALA A C 1
ATOM 754 O O . ALA A 1 94 ? 1.940 6.418 -15.276 1.00 86.56 94 ALA A O 1
ATOM 755 N N . ALA A 1 95 ? 2.908 4.415 -14.962 1.00 80.50 95 ALA A N 1
ATOM 756 C CA . ALA A 1 95 ? 4.266 4.851 -15.250 1.00 80.50 95 ALA A CA 1
ATOM 757 C C . ALA A 1 95 ? 4.740 4.253 -16.580 1.00 80.50 95 ALA A C 1
ATOM 759 O O . ALA A 1 95 ? 4.704 3.042 -16.803 1.00 80.50 95 ALA A O 1
ATOM 760 N N . ALA A 1 96 ? 5.217 5.113 -17.483 1.00 71.00 96 ALA A N 1
ATOM 761 C CA . ALA A 1 96 ? 5.779 4.665 -18.757 1.00 71.00 96 ALA A CA 1
ATOM 762 C C . ALA A 1 96 ? 7.093 3.886 -18.563 1.00 71.00 96 ALA A C 1
ATOM 764 O O . ALA A 1 96 ? 7.398 2.985 -19.341 1.00 71.00 96 ALA A O 1
ATOM 765 N N . VAL A 1 97 ? 7.850 4.208 -17.511 1.00 67.62 97 VAL A N 1
ATOM 766 C CA . VAL A 1 97 ? 9.128 3.584 -17.157 1.00 67.62 97 VAL A CA 1
ATOM 767 C C . VAL A 1 97 ? 9.116 3.254 -15.674 1.00 67.62 97 VAL A C 1
ATOM 769 O O . VAL A 1 97 ? 8.807 4.115 -14.852 1.00 67.62 97 VAL A O 1
ATOM 772 N N . CYS A 1 98 ? 9.496 2.025 -15.335 1.00 62.97 98 CYS A N 1
ATOM 773 C CA . CYS A 1 98 ? 9.737 1.655 -13.948 1.00 62.97 98 CYS A CA 1
ATOM 774 C C . CYS A 1 98 ? 11.105 2.181 -13.538 1.00 62.97 98 CYS A C 1
ATOM 776 O O . CYS A 1 98 ? 12.086 1.867 -14.224 1.00 62.97 98 CYS A O 1
ATOM 778 N N . PRO A 1 99 ? 11.213 2.938 -12.437 1.00 63.53 99 PRO A N 1
ATOM 779 C CA . PRO A 1 99 ? 12.509 3.198 -11.849 1.00 63.53 99 PRO A CA 1
ATOM 780 C C . PRO A 1 99 ? 13.063 1.847 -11.405 1.00 63.53 99 PRO A C 1
ATOM 782 O O . PRO A 1 99 ? 12.611 1.226 -10.445 1.00 63.53 99 PRO A O 1
ATOM 785 N N . ARG A 1 100 ? 14.009 1.330 -12.186 1.00 55.38 100 ARG A N 1
ATOM 786 C CA . ARG A 1 100 ? 14.792 0.175 -11.782 1.00 55.38 100 ARG A CA 1
ATOM 787 C C . ARG A 1 100 ? 15.613 0.663 -10.590 1.00 55.38 100 ARG A C 1
ATOM 789 O O . ARG A 1 100 ? 16.374 1.615 -10.789 1.00 55.38 100 ARG A O 1
ATOM 796 N N . PRO A 1 101 ? 15.465 0.081 -9.384 1.00 51.22 101 PRO A N 1
ATOM 797 C CA . PRO A 1 101 ? 16.283 0.496 -8.256 1.00 51.22 101 PRO A CA 1
ATOM 798 C C . PRO A 1 101 ? 17.732 0.412 -8.716 1.00 51.22 101 PRO A C 1
ATOM 800 O O . PRO A 1 101 ? 18.128 -0.599 -9.312 1.00 51.22 101 PRO A O 1
ATOM 803 N N . ALA A 1 102 ? 18.476 1.508 -8.552 1.00 47.72 102 ALA A N 1
ATOM 804 C CA . ALA A 1 102 ? 19.882 1.550 -8.909 1.00 47.72 102 ALA A CA 1
ATOM 805 C C . ALA A 1 102 ? 20.534 0.355 -8.214 1.00 47.72 102 ALA A C 1
ATOM 807 O O . ALA A 1 102 ? 20.596 0.309 -6.986 1.00 47.72 102 ALA A O 1
ATOM 808 N N . ALA A 1 103 ? 20.914 -0.663 -8.993 1.00 44.62 103 ALA A N 1
ATOM 809 C CA . ALA A 1 103 ? 21.658 -1.791 -8.469 1.00 44.62 103 ALA A CA 1
ATOM 810 C C . ALA A 1 103 ? 22.874 -1.170 -7.790 1.00 44.62 103 ALA A C 1
ATOM 812 O O . ALA A 1 103 ? 23.648 -0.488 -8.464 1.00 44.62 103 ALA A O 1
ATOM 8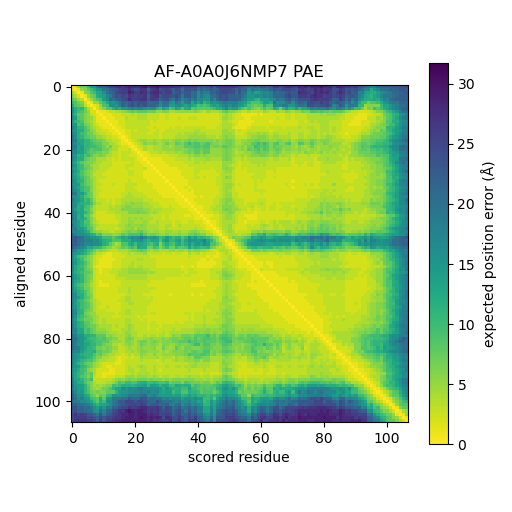13 N N . GLY A 1 104 ? 22.942 -1.298 -6.462 1.00 43.94 104 GLY A N 1
ATOM 814 C CA . GLY A 1 104 ? 23.981 -0.679 -5.659 1.00 43.94 104 GLY A CA 1
ATOM 815 C C . GLY A 1 104 ? 25.322 -0.941 -6.321 1.00 43.94 104 GLY A C 1
ATOM 816 O O . GLY A 1 104 ? 25.705 -2.096 -6.509 1.00 43.94 104 GLY A O 1
ATOM 817 N N . GLY A 1 105 ? 25.985 0.135 -6.742 1.00 38.03 105 GLY A N 1
ATOM 818 C CA . GLY A 1 105 ? 27.371 0.069 -7.155 1.00 38.03 105 GLY A CA 1
ATOM 819 C C . GLY A 1 105 ? 28.159 -0.400 -5.946 1.00 38.03 105 GLY A C 1
ATOM 820 O O . GLY A 1 105 ? 28.376 0.369 -5.016 1.00 38.03 105 GLY A O 1
ATOM 821 N N . ALA A 1 106 ? 28.508 -1.683 -5.935 1.00 39.94 106 ALA A N 1
ATOM 822 C CA . ALA A 1 106 ? 29.569 -2.187 -5.091 1.00 39.94 106 ALA A CA 1
ATOM 823 C C . ALA A 1 106 ? 30.857 -1.480 -5.532 1.00 39.94 106 ALA A C 1
ATOM 825 O O . ALA A 1 106 ? 31.294 -1.645 -6.674 1.00 39.94 106 ALA A O 1
ATOM 826 N N . GLY A 1 107 ? 31.401 -0.656 -4.643 1.00 36.53 107 GLY A N 1
ATOM 827 C CA . GLY A 1 107 ? 32.729 -0.060 -4.715 1.00 36.53 107 GLY A CA 1
ATOM 828 C C . GLY A 1 107 ? 33.393 -0.218 -3.363 1.00 36.53 107 GLY A C 1
ATOM 829 O O . GLY A 1 107 ? 32.692 0.036 -2.357 1.00 36.53 107 GLY A O 1
#

Foldseek 3Di:
DDPPLQQQWKKKKKFWDPPLDDVCLVVLVVVLLVLLVVFPFWQDWDQDPPRGMIMTIGRDVVSVVVSVVVSQVSQCVPPRNVVDVRTMDMDMDGHSDDPRPPPDPDD

Sequence (107 aa):
MHYHLAPSCWTVIFSLQQGQEMPGSRELLERIARLAACQAGFLGLERGEPGRETVSYWDSVEAIAAWRQCAERLIAQRYGPEAWYRVFAFNVSAAAVCPRPAAGGAG

pLDDT: mean 80.86, std 15.23, range [36.53, 94.0]

Mean predicted aligned error: 7.53 Å